Protein AF-A0A948IV50-F1 (afdb_monomer_lite)

Structure (mmCIF, N/CA/C/O backbone):
data_AF-A0A948IV50-F1
#
_entry.id   AF-A0A948IV50-F1
#
loop_
_atom_site.group_PDB
_atom_site.id
_atom_site.type_symbol
_atom_site.label_atom_id
_atom_site.label_alt_id
_atom_site.label_comp_id
_atom_site.label_asym_id
_atom_site.label_entity_id
_atom_site.label_seq_id
_atom_site.pdbx_PDB_ins_code
_atom_site.Cartn_x
_atom_site.Cartn_y
_atom_site.Cartn_z
_atom_site.occupancy
_atom_site.B_iso_or_equiv
_atom_site.auth_seq_id
_atom_site.auth_comp_id
_atom_site.auth_asym_id
_atom_site.auth_atom_id
_atom_site.pdbx_PDB_model_num
ATOM 1 N N . MET A 1 1 ? -4.680 -4.291 -14.475 1.00 87.88 1 MET A N 1
ATOM 2 C CA . MET A 1 1 ? -4.720 -2.876 -14.045 1.00 87.88 1 MET A CA 1
ATOM 3 C C . MET A 1 1 ? -3.819 -2.050 -14.959 1.00 87.88 1 MET A C 1
ATOM 5 O O . MET A 1 1 ? -2.829 -2.599 -15.419 1.00 87.88 1 MET A O 1
ATOM 9 N N . GLU A 1 2 ? -4.152 -0.791 -15.258 1.00 92.75 2 GLU A N 1
ATOM 10 C CA . GLU A 1 2 ? -3.250 0.141 -15.967 1.00 92.75 2 GLU A CA 1
ATOM 11 C C . GLU A 1 2 ? -2.410 0.947 -14.965 1.00 92.75 2 GLU A C 1
ATOM 13 O O . GLU A 1 2 ? -2.840 1.163 -13.830 1.00 92.75 2 GLU A O 1
ATOM 18 N N . TYR A 1 3 ? -1.216 1.387 -15.370 1.00 95.00 3 TYR A N 1
ATOM 19 C CA . TYR A 1 3 ? -0.370 2.226 -14.522 1.00 95.00 3 TYR A CA 1
ATOM 20 C C . TYR A 1 3 ? -1.005 3.604 -14.276 1.00 95.00 3 TYR A C 1
ATOM 22 O O . TYR A 1 3 ? -1.519 4.232 -15.200 1.00 95.00 3 TYR A O 1
ATOM 30 N N . SER A 1 4 ? -0.903 4.104 -13.042 1.00 96.06 4 SER A N 1
ATOM 31 C CA . SER A 1 4 ? -1.271 5.471 -12.672 1.00 96.06 4 SER A CA 1
ATOM 32 C C . SER A 1 4 ? -0.170 6.108 -11.817 1.00 96.06 4 SER A C 1
ATOM 34 O O . SER A 1 4 ? 0.273 5.490 -10.843 1.00 96.06 4 SER A O 1
ATOM 36 N N . PRO A 1 5 ? 0.227 7.369 -12.083 1.00 94.38 5 PRO A N 1
ATOM 37 C CA . PRO A 1 5 ? 1.162 8.107 -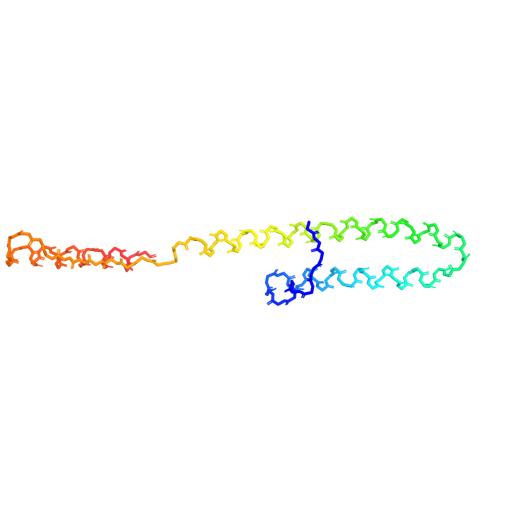11.230 1.00 94.38 5 PRO A CA 1
ATOM 38 C C . PRO A 1 5 ? 0.685 8.265 -9.778 1.00 94.38 5 PRO A C 1
ATOM 40 O O . PRO A 1 5 ? 1.491 8.514 -8.880 1.00 94.38 5 PRO A O 1
ATOM 43 N N . GLU A 1 6 ? -0.619 8.117 -9.525 1.00 94.50 6 GLU A N 1
ATOM 44 C CA . GLU A 1 6 ? -1.206 8.166 -8.182 1.00 94.50 6 GLU A CA 1
ATOM 45 C C . GLU A 1 6 ? -0.688 7.045 -7.271 1.00 94.50 6 GLU A C 1
ATOM 47 O O . GLU A 1 6 ? -0.640 7.228 -6.056 1.00 94.50 6 GLU A O 1
ATOM 52 N N . PHE A 1 7 ? -0.204 5.927 -7.829 1.00 95.38 7 PHE A N 1
ATOM 53 C CA . PHE A 1 7 ? 0.404 4.844 -7.049 1.00 95.38 7 PHE A CA 1
ATOM 54 C C . PHE A 1 7 ? 1.660 5.287 -6.281 1.00 95.38 7 PHE A C 1
ATOM 56 O O . PHE A 1 7 ? 2.037 4.640 -5.307 1.00 95.38 7 PHE A O 1
ATOM 63 N N . LYS A 1 8 ? 2.270 6.425 -6.637 1.00 95.75 8 LYS A N 1
ATOM 64 C CA . LYS A 1 8 ? 3.358 7.038 -5.856 1.00 95.75 8 LYS A CA 1
ATOM 65 C C . LYS A 1 8 ? 2.890 7.735 -4.579 1.00 95.75 8 LYS A C 1
ATOM 67 O O . LYS A 1 8 ? 3.689 7.958 -3.677 1.00 95.75 8 LYS A O 1
ATOM 72 N N . GLN A 1 9 ? 1.610 8.092 -4.488 1.00 94.38 9 GLN A N 1
ATOM 73 C CA . GLN A 1 9 ? 1.056 8.785 -3.322 1.00 94.38 9 GLN A CA 1
ATOM 74 C C . GLN A 1 9 ? 0.751 7.823 -2.168 1.00 94.38 9 GLN A C 1
ATOM 76 O O . GLN A 1 9 ? 0.736 8.242 -1.011 1.00 94.38 9 GLN A O 1
ATOM 81 N N . ASN A 1 10 ? 0.529 6.535 -2.456 1.00 92.81 10 ASN A N 1
ATOM 82 C CA . ASN A 1 10 ? 0.399 5.516 -1.421 1.00 92.81 10 ASN A CA 1
ATOM 83 C C . ASN A 1 10 ? 1.787 4.976 -1.044 1.00 92.81 10 ASN A C 1
ATOM 85 O O . ASN A 1 10 ? 2.484 4.366 -1.851 1.00 92.81 10 ASN A O 1
ATOM 89 N N . HIS A 1 11 ? 2.160 5.163 0.222 1.00 93.44 11 HIS A N 1
ATOM 90 C CA . HIS A 1 11 ? 3.417 4.689 0.800 1.00 93.44 11 HIS A CA 1
ATOM 91 C C . HIS A 1 11 ? 3.703 3.192 0.584 1.00 93.44 11 HIS A C 1
ATOM 93 O O . HIS A 1 11 ? 4.866 2.817 0.466 1.00 93.44 11 HIS A O 1
ATOM 99 N N . GLN A 1 12 ? 2.672 2.342 0.512 1.00 93.19 12 GLN A N 1
ATOM 100 C CA . GLN A 1 12 ? 2.827 0.899 0.300 1.00 93.19 12 GLN A CA 1
ATOM 101 C C . GLN A 1 12 ? 3.123 0.544 -1.162 1.00 93.19 12 GLN A C 1
ATOM 103 O O . GLN A 1 12 ? 3.710 -0.502 -1.418 1.00 93.19 12 GLN A O 1
ATOM 108 N N . THR A 1 13 ? 2.748 1.400 -2.117 1.00 96.75 13 THR A N 1
ATOM 109 C CA . THR A 1 13 ? 2.933 1.156 -3.559 1.00 96.75 13 THR A CA 1
ATOM 110 C C . THR A 1 13 ? 3.989 2.061 -4.194 1.00 96.75 13 THR A C 1
ATOM 112 O O . THR A 1 13 ? 4.374 1.823 -5.335 1.00 96.75 13 THR A O 1
ATOM 115 N N . ALA A 1 14 ? 4.491 3.070 -3.474 1.00 96.81 14 ALA A N 1
ATOM 116 C CA . ALA A 1 14 ? 5.386 4.089 -4.021 1.00 96.81 14 ALA A CA 1
ATOM 117 C C . ALA A 1 14 ? 6.660 3.512 -4.648 1.00 96.81 14 ALA A C 1
ATOM 119 O O . ALA A 1 14 ? 6.980 3.835 -5.788 1.00 96.81 14 ALA A O 1
ATOM 120 N N . TYR A 1 15 ? 7.333 2.597 -3.946 1.00 97.44 15 TYR A N 1
ATOM 121 C CA . TYR A 1 15 ? 8.537 1.938 -4.458 1.00 97.44 15 TYR A CA 1
ATOM 122 C C . TYR A 1 15 ? 8.271 1.152 -5.752 1.00 97.44 15 TYR A C 1
ATOM 124 O O . TYR A 1 15 ? 9.021 1.261 -6.717 1.00 97.44 15 TYR A O 1
ATOM 132 N N . LEU A 1 16 ? 7.172 0.394 -5.788 1.00 97.62 16 LEU A N 1
ATOM 133 C CA . LEU A 1 16 ? 6.769 -0.392 -6.956 1.00 97.62 16 LEU A CA 1
ATOM 134 C C . LEU A 1 16 ? 6.435 0.510 -8.152 1.00 97.62 16 LEU A C 1
ATOM 136 O O . LEU A 1 16 ? 6.798 0.213 -9.288 1.00 97.62 16 LEU A O 1
ATOM 140 N N . ALA A 1 17 ? 5.782 1.644 -7.899 1.00 97.50 17 ALA A N 1
ATOM 141 C CA . ALA A 1 17 ? 5.466 2.620 -8.932 1.00 97.50 17 ALA A CA 1
ATOM 142 C C . ALA A 1 17 ? 6.721 3.308 -9.501 1.00 97.50 17 ALA A C 1
ATOM 144 O O . ALA A 1 17 ? 6.768 3.573 -10.701 1.00 97.50 17 ALA A O 1
ATOM 145 N N . GLU A 1 18 ? 7.735 3.569 -8.672 1.00 97.62 18 GLU A N 1
ATOM 146 C CA . GLU A 1 18 ? 9.040 4.074 -9.118 1.00 97.62 18 GLU A CA 1
ATOM 147 C C . GLU A 1 18 ? 9.825 3.022 -9.914 1.00 97.62 18 GLU A C 1
ATOM 149 O O . GLU A 1 18 ? 10.432 3.354 -10.931 1.00 97.62 18 GLU A O 1
ATOM 154 N N . GLU A 1 19 ? 9.792 1.750 -9.502 1.00 97.62 19 GLU A N 1
ATOM 155 C CA . GLU A 1 19 ? 10.402 0.647 -10.258 1.00 97.62 19 GLU A CA 1
ATOM 156 C C . GLU A 1 19 ? 9.763 0.516 -11.647 1.00 97.62 19 GLU A C 1
ATOM 158 O O . GLU A 1 19 ? 10.479 0.380 -12.638 1.00 97.62 19 GLU A O 1
ATOM 163 N N . TYR A 1 20 ? 8.434 0.637 -11.738 1.00 98.06 20 TYR A N 1
ATOM 164 C CA . TYR A 1 20 ? 7.717 0.635 -13.014 1.00 98.06 20 TYR A CA 1
ATOM 165 C C . TYR A 1 20 ? 8.187 1.766 -13.941 1.00 98.06 20 TYR A C 1
ATOM 167 O O . TYR A 1 20 ? 8.505 1.511 -15.103 1.00 98.06 20 TYR A O 1
ATOM 175 N N . GLU A 1 21 ? 8.248 3.006 -13.438 1.00 97.00 21 GLU A N 1
ATOM 176 C CA . GLU A 1 21 ? 8.711 4.166 -14.217 1.00 97.00 21 GLU A CA 1
ATOM 177 C C . GLU A 1 21 ? 10.184 4.030 -14.617 1.00 97.00 21 GLU A C 1
ATOM 179 O O . GLU A 1 21 ? 10.566 4.427 -15.720 1.00 97.00 21 GLU A O 1
ATOM 184 N N . ARG A 1 22 ? 11.017 3.440 -13.750 1.00 97.31 22 ARG A N 1
ATOM 185 C CA . ARG A 1 22 ? 12.419 3.162 -14.066 1.00 97.31 22 ARG A CA 1
ATOM 186 C C . ARG A 1 22 ? 12.535 2.177 -15.227 1.00 97.31 22 ARG A C 1
ATOM 188 O O . ARG A 1 22 ? 13.280 2.456 -16.157 1.00 97.31 22 ARG A O 1
ATOM 195 N N . LEU A 1 23 ? 11.778 1.078 -15.204 1.00 96.38 23 LEU A N 1
ATOM 196 C CA . LEU A 1 23 ? 11.755 0.102 -16.299 1.00 96.38 23 LEU A CA 1
ATOM 197 C C . LEU A 1 23 ? 11.253 0.730 -17.605 1.00 96.38 23 LEU A C 1
ATOM 199 O O . LEU A 1 23 ? 11.820 0.472 -18.660 1.00 96.38 23 LEU A O 1
ATOM 203 N N . GLU A 1 24 ? 10.241 1.597 -17.538 1.00 95.25 24 GLU A N 1
ATOM 204 C CA . GLU A 1 24 ? 9.745 2.325 -18.713 1.00 95.25 24 GLU A CA 1
ATOM 205 C C . GLU A 1 24 ? 10.838 3.221 -19.320 1.00 95.25 24 GLU A C 1
ATOM 207 O O . GLU A 1 24 ? 11.035 3.248 -20.536 1.00 95.25 24 GLU A O 1
ATOM 212 N N . LYS A 1 25 ? 11.602 3.914 -18.465 1.00 96.25 25 LYS A N 1
ATOM 213 C CA . LYS A 1 25 ? 12.733 4.743 -18.892 1.00 96.25 25 LYS A CA 1
ATOM 214 C C . LYS A 1 25 ? 13.862 3.905 -19.487 1.00 96.25 25 LYS A C 1
ATOM 216 O O . LYS A 1 25 ? 14.368 4.256 -20.546 1.00 96.25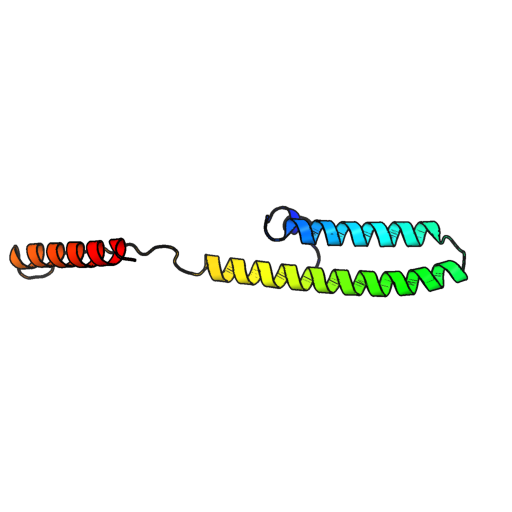 25 LYS A O 1
ATOM 221 N N . GLU A 1 26 ? 14.227 2.800 -18.841 1.00 95.25 26 GLU A N 1
ATOM 222 C CA . GLU A 1 26 ? 15.271 1.890 -19.325 1.00 95.25 26 GLU A CA 1
ATOM 223 C C . GLU A 1 26 ? 14.914 1.312 -20.707 1.00 95.25 26 GLU A C 1
ATOM 225 O O . GLU A 1 26 ? 15.775 1.255 -21.582 1.00 95.25 26 GLU A O 1
ATOM 230 N N . ARG A 1 27 ? 13.642 0.964 -20.955 1.00 93.50 27 ARG A N 1
ATOM 231 C CA . ARG A 1 27 ? 13.169 0.517 -22.279 1.00 93.50 27 ARG A CA 1
ATOM 232 C C . ARG A 1 27 ? 13.312 1.598 -23.346 1.00 93.50 27 ARG A C 1
ATOM 234 O O . ARG A 1 27 ? 13.785 1.320 -24.447 1.00 93.50 27 ARG A O 1
ATOM 241 N N . ALA A 1 28 ? 12.915 2.830 -23.025 1.00 93.88 28 ALA A N 1
ATOM 242 C CA . ALA A 1 28 ? 13.044 3.958 -23.942 1.00 93.88 28 ALA A CA 1
ATOM 243 C C . ALA A 1 28 ? 14.517 4.241 -24.283 1.00 93.88 28 ALA A C 1
ATOM 245 O O . ALA A 1 28 ? 14.857 4.394 -25.456 1.00 93.88 28 ALA A O 1
ATOM 246 N N . GLU A 1 29 ? 15.391 4.238 -23.274 1.00 94.38 29 GLU A N 1
ATOM 247 C CA . GLU A 1 29 ? 16.835 4.441 -23.435 1.00 94.38 29 GLU A CA 1
ATOM 248 C C . GLU A 1 29 ? 17.490 3.310 -24.241 1.00 94.38 29 GLU A C 1
ATOM 250 O O . GLU A 1 29 ? 18.292 3.582 -25.133 1.00 94.38 29 GLU A O 1
ATOM 255 N N . ALA A 1 30 ? 17.128 2.048 -23.986 1.00 92.31 30 ALA A N 1
ATOM 256 C CA . ALA A 1 30 ? 17.640 0.899 -24.734 1.00 92.31 30 ALA A CA 1
ATOM 257 C C . ALA A 1 30 ? 17.264 0.979 -26.221 1.00 92.31 30 ALA A C 1
ATOM 259 O O . ALA A 1 30 ? 18.093 0.729 -27.099 1.00 92.31 30 ALA A O 1
ATOM 260 N N . ARG A 1 31 ? 16.029 1.398 -26.511 1.00 91.44 31 ARG A N 1
ATOM 261 C CA . ARG A 1 31 ? 15.543 1.579 -27.880 1.00 91.44 31 ARG A CA 1
ATOM 262 C C . ARG A 1 31 ? 16.219 2.746 -28.596 1.00 91.44 31 ARG A C 1
ATOM 264 O O . ARG A 1 31 ? 16.539 2.623 -29.774 1.00 91.44 31 ARG A O 1
ATOM 271 N N . GLU A 1 32 ? 16.461 3.852 -27.898 1.00 92.88 32 GLU A N 1
ATOM 272 C CA . GLU A 1 32 ? 17.228 4.979 -28.438 1.00 92.88 32 GL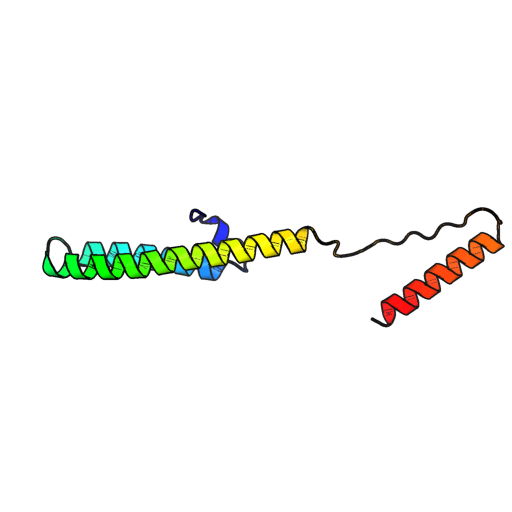U A CA 1
ATOM 273 C C . GLU A 1 32 ? 18.683 4.577 -28.727 1.00 92.88 32 GLU A C 1
ATOM 275 O O . GLU A 1 32 ? 19.211 4.894 -29.792 1.00 92.88 32 GLU A O 1
ATOM 280 N N . ALA A 1 33 ? 19.312 3.825 -27.818 1.00 92.25 33 ALA A N 1
ATOM 281 C CA . ALA A 1 33 ? 20.693 3.372 -27.955 1.00 92.25 33 ALA A CA 1
ATOM 282 C C . ALA A 1 33 ? 20.903 2.391 -29.122 1.00 92.25 33 ALA A C 1
ATOM 284 O O . ALA A 1 33 ? 21.966 2.411 -29.743 1.00 92.25 33 ALA A O 1
ATOM 285 N N . ALA A 1 34 ? 19.912 1.548 -29.433 1.00 92.00 34 ALA A N 1
ATOM 286 C CA . ALA A 1 34 ? 19.980 0.625 -30.566 1.00 92.00 34 ALA A CA 1
ATOM 287 C C . ALA A 1 34 ? 19.892 1.331 -31.933 1.00 92.00 34 ALA A C 1
ATOM 289 O O . ALA A 1 34 ? 20.457 0.840 -32.913 1.00 92.00 34 ALA A O 1
ATOM 290 N N . GLY A 1 35 ? 19.220 2.487 -32.010 1.00 91.94 35 GLY A N 1
ATOM 291 C CA . GLY A 1 35 ? 19.036 3.226 -33.260 1.00 91.94 35 GLY A CA 1
ATOM 292 C C . GLY A 1 35 ? 18.418 2.357 -34.363 1.00 91.94 35 GLY A C 1
ATOM 293 O O . GLY A 1 35 ? 17.379 1.734 -34.157 1.00 91.94 35 GLY A O 1
ATOM 294 N N . ASP A 1 36 ? 19.079 2.304 -35.524 1.00 91.94 36 ASP A N 1
ATOM 295 C CA . ASP A 1 36 ? 18.665 1.498 -36.685 1.00 91.94 36 ASP A CA 1
ATOM 296 C C . ASP A 1 36 ? 19.468 0.184 -36.834 1.00 91.94 36 ASP A C 1
ATOM 298 O O . ASP A 1 36 ? 19.366 -0.498 -37.859 1.00 91.94 36 ASP A O 1
ATOM 302 N N . ASP A 1 37 ? 20.303 -0.182 -35.852 1.00 94.19 37 ASP A N 1
ATOM 303 C CA . ASP A 1 37 ? 21.096 -1.413 -35.914 1.00 94.19 37 ASP A CA 1
ATOM 304 C C . ASP A 1 37 ? 20.206 -2.637 -35.655 1.00 94.19 37 ASP A C 1
ATOM 306 O O . ASP A 1 37 ? 19.744 -2.879 -34.540 1.00 94.19 37 ASP A O 1
ATOM 310 N N . ALA A 1 38 ? 19.979 -3.436 -36.699 1.00 90.06 38 ALA A N 1
ATOM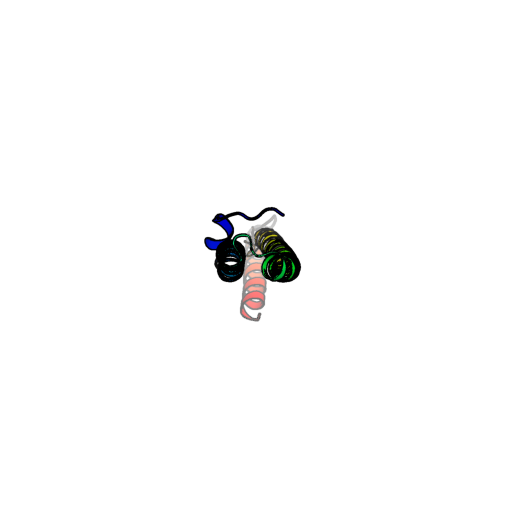 311 C CA . ALA A 1 38 ? 19.101 -4.601 -36.651 1.00 90.06 38 ALA A CA 1
ATOM 312 C C . ALA A 1 38 ? 19.521 -5.654 -35.609 1.00 90.06 38 ALA A C 1
ATOM 314 O O . ALA A 1 38 ? 18.649 -6.292 -35.024 1.00 90.06 38 ALA A O 1
ATOM 315 N N . ALA A 1 39 ? 20.824 -5.829 -35.361 1.00 90.50 39 ALA A N 1
ATOM 316 C CA . ALA A 1 39 ? 21.303 -6.801 -34.381 1.00 90.50 39 ALA A CA 1
ATOM 317 C C . ALA A 1 39 ? 21.066 -6.308 -32.946 1.00 90.50 39 ALA A C 1
ATOM 319 O O . ALA A 1 39 ? 20.692 -7.090 -32.075 1.00 90.50 39 ALA A O 1
ATOM 320 N N . LEU A 1 40 ? 21.234 -5.004 -32.701 1.00 90.75 40 LEU A N 1
ATOM 321 C CA . LEU A 1 40 ? 20.926 -4.407 -31.398 1.00 90.75 40 LEU A CA 1
ATOM 322 C C . LEU A 1 40 ? 19.417 -4.346 -31.145 1.00 90.75 40 LEU A C 1
ATOM 324 O O . LEU A 1 40 ? 18.979 -4.579 -30.022 1.00 90.75 40 LEU A O 1
ATOM 328 N N . LEU A 1 41 ? 18.613 -4.087 -32.178 1.00 91.56 41 LEU A N 1
ATOM 329 C CA . LEU A 1 41 ? 17.154 -4.087 -32.074 1.00 91.56 41 LEU A CA 1
ATOM 330 C C . LEU A 1 41 ? 16.595 -5.462 -31.689 1.00 91.56 41 LEU A C 1
ATOM 332 O O . LEU A 1 41 ? 15.655 -5.522 -30.902 1.00 91.56 41 LEU A O 1
ATOM 336 N N . GLU A 1 42 ? 17.175 -6.557 -32.188 1.00 92.12 42 GLU A N 1
ATOM 337 C CA . GLU A 1 42 ? 16.782 -7.918 -31.790 1.00 92.12 42 GLU A CA 1
ATOM 338 C C . GLU A 1 42 ? 17.016 -8.155 -30.288 1.00 92.12 42 GLU A C 1
ATOM 340 O O . GLU A 1 42 ? 16.130 -8.651 -29.596 1.00 92.12 42 GLU A O 1
ATOM 345 N N . MET A 1 43 ? 18.155 -7.695 -29.758 1.00 89.25 43 MET A N 1
ATOM 346 C CA . MET A 1 43 ? 18.452 -7.765 -28.321 1.00 89.25 43 MET A CA 1
ATOM 347 C C . MET A 1 43 ? 17.502 -6.894 -27.485 1.00 89.25 43 MET A C 1
ATOM 349 O O . MET A 1 43 ? 17.047 -7.315 -26.422 1.00 89.25 43 MET A O 1
ATOM 353 N N . VAL A 1 44 ? 17.170 -5.692 -27.972 1.00 93.31 44 VAL A N 1
ATOM 354 C CA . VAL A 1 44 ? 16.220 -4.794 -27.298 1.00 93.31 44 VAL A CA 1
ATOM 355 C C . VAL A 1 44 ? 14.836 -5.425 -27.204 1.00 93.31 44 VAL A C 1
ATOM 357 O O . VAL A 1 44 ? 14.197 -5.283 -26.169 1.00 93.31 44 VAL A O 1
ATOM 360 N N . VAL A 1 45 ? 14.374 -6.147 -28.229 1.00 92.38 45 VAL A N 1
ATOM 361 C CA . VAL A 1 45 ? 13.061 -6.814 -28.192 1.00 92.38 45 VAL A CA 1
ATOM 362 C C . VAL A 1 45 ? 12.989 -7.842 -27.059 1.00 92.38 45 VAL A C 1
ATOM 364 O O . VAL A 1 45 ? 12.021 -7.830 -26.299 1.00 92.38 45 VAL A O 1
ATOM 367 N N . GLU A 1 46 ? 14.014 -8.681 -26.889 1.00 91.69 46 GLU A N 1
ATOM 368 C CA . GLU A 1 46 ? 14.056 -9.655 -25.786 1.00 91.69 46 GLU A CA 1
ATOM 369 C C . GLU A 1 46 ? 14.068 -8.969 -24.407 1.00 91.69 46 GLU A C 1
ATOM 371 O O . GLU A 1 46 ? 13.374 -9.391 -23.473 1.00 91.69 46 GLU A O 1
ATOM 376 N N . ASP A 1 47 ? 14.828 -7.879 -24.269 1.00 91.56 47 ASP A N 1
ATOM 377 C CA . ASP A 1 47 ? 14.868 -7.092 -23.036 1.00 91.56 47 ASP A CA 1
ATOM 378 C C . ASP A 1 47 ? 13.526 -6.389 -22.759 1.00 91.56 47 ASP A C 1
ATOM 380 O O . ASP A 1 47 ? 13.060 -6.398 -21.615 1.00 91.56 47 ASP A O 1
ATOM 384 N N . GLU A 1 48 ? 12.862 -5.842 -23.783 1.00 93.12 48 GLU A N 1
ATOM 385 C CA . GLU A 1 48 ? 11.530 -5.237 -23.674 1.00 93.12 48 GLU A CA 1
ATOM 386 C C . GLU A 1 48 ? 10.479 -6.254 -23.226 1.00 93.12 48 GLU A C 1
ATOM 388 O O . GLU A 1 48 ? 9.626 -5.919 -22.402 1.00 93.12 48 GLU A O 1
ATOM 393 N N . GLU A 1 49 ? 10.538 -7.494 -23.716 1.00 94.19 49 GLU A N 1
ATOM 394 C CA . GLU A 1 49 ? 9.643 -8.565 -23.270 1.00 94.19 49 GLU A CA 1
ATOM 395 C C . GLU A 1 49 ? 9.862 -8.895 -21.789 1.00 94.19 49 GLU A C 1
ATOM 397 O O . GLU A 1 49 ? 8.898 -8.964 -21.017 1.00 94.19 49 GLU A O 1
ATOM 402 N N . ARG A 1 50 ? 11.122 -9.032 -21.355 1.00 95.00 50 ARG A N 1
ATOM 403 C CA . ARG A 1 50 ? 11.458 -9.281 -19.943 1.00 95.00 50 ARG A CA 1
ATOM 404 C C . ARG A 1 50 ? 10.996 -8.133 -19.044 1.00 95.00 50 ARG A C 1
ATOM 406 O O . ARG A 1 50 ? 10.407 -8.368 -17.987 1.00 95.00 50 ARG A O 1
ATOM 413 N N . MET A 1 51 ? 11.267 -6.894 -19.445 1.00 95.12 51 MET A N 1
ATOM 414 C CA . MET A 1 51 ? 10.883 -5.697 -18.695 1.00 95.12 51 MET A CA 1
ATOM 415 C C . MET A 1 51 ? 9.367 -5.520 -18.663 1.00 95.12 51 MET A C 1
ATOM 417 O O . MET A 1 51 ? 8.814 -5.222 -17.607 1.00 95.12 51 MET A O 1
ATOM 421 N N . GLY A 1 52 ? 8.684 -5.781 -19.778 1.00 95.25 52 GLY A N 1
ATOM 422 C CA . GLY A 1 52 ? 7.228 -5.775 -19.866 1.00 95.25 52 GLY A CA 1
ATOM 423 C C . GLY A 1 52 ? 6.588 -6.824 -18.956 1.00 95.25 52 GLY A C 1
ATOM 424 O O . GLY A 1 52 ? 5.628 -6.518 -18.250 1.00 95.25 52 GLY A O 1
ATOM 425 N N . ALA A 1 53 ? 7.147 -8.036 -18.890 1.00 96.75 53 ALA A N 1
ATOM 426 C CA . ALA A 1 53 ? 6.698 -9.061 -17.949 1.00 96.75 53 ALA A CA 1
ATOM 427 C C . ALA A 1 53 ? 6.855 -8.594 -16.492 1.00 96.75 53 ALA A C 1
ATOM 429 O O . ALA A 1 53 ? 5.905 -8.684 -15.711 1.00 96.75 53 ALA A O 1
ATOM 430 N N . ARG A 1 54 ? 8.006 -8.004 -16.142 1.00 97.12 54 ARG A N 1
ATOM 431 C CA . ARG A 1 54 ? 8.237 -7.441 -14.803 1.00 97.12 54 ARG A CA 1
ATOM 432 C C . ARG A 1 54 ? 7.273 -6.295 -14.480 1.00 97.12 54 ARG A C 1
ATOM 434 O O . ARG A 1 54 ? 6.748 -6.232 -13.374 1.00 97.12 54 ARG A O 1
ATOM 441 N N . GLN A 1 55 ? 6.986 -5.421 -15.442 1.00 97.31 55 GLN A N 1
ATOM 442 C CA . GLN A 1 55 ? 5.996 -4.351 -15.297 1.00 97.31 55 GLN A CA 1
ATOM 443 C C . GLN A 1 55 ? 4.590 -4.902 -15.010 1.00 97.31 55 GLN A C 1
ATOM 445 O O . GLN A 1 55 ? 3.885 -4.371 -14.152 1.00 97.31 55 GLN A O 1
ATOM 450 N N . GLN A 1 56 ? 4.187 -5.992 -15.670 1.00 97.50 56 GLN A N 1
ATOM 451 C CA . GLN A 1 56 ? 2.908 -6.658 -15.396 1.00 97.50 56 GLN A CA 1
ATOM 452 C C . GLN A 1 56 ? 2.860 -7.282 -13.994 1.00 97.50 56 GLN A C 1
ATOM 454 O O . GLN A 1 56 ? 1.836 -7.187 -13.316 1.00 97.50 56 GLN A O 1
ATOM 459 N N . GLU A 1 57 ? 3.957 -7.888 -13.534 1.00 97.88 57 GLU A N 1
ATOM 460 C CA . GLU A 1 57 ? 4.066 -8.395 -12.160 1.00 97.88 57 GLU A CA 1
ATOM 461 C C . GLU A 1 57 ? 3.916 -7.271 -11.134 1.00 97.88 57 GLU A C 1
ATOM 463 O O . GLU A 1 57 ? 3.099 -7.385 -10.222 1.00 97.88 57 GLU A O 1
ATOM 468 N N . ILE A 1 58 ? 4.625 -6.157 -11.333 1.00 98.00 58 ILE A N 1
ATOM 469 C CA . ILE A 1 58 ? 4.539 -4.973 -10.474 1.00 98.00 58 ILE A CA 1
ATOM 470 C C . ILE A 1 58 ? 3.095 -4.464 -10.383 1.00 98.00 58 ILE A C 1
ATOM 472 O O . ILE A 1 58 ? 2.598 -4.200 -9.289 1.00 98.00 58 ILE A O 1
ATOM 476 N N . LEU A 1 59 ? 2.387 -4.358 -11.512 1.00 98.00 59 LEU A N 1
ATOM 477 C CA . LEU A 1 59 ? 0.990 -3.913 -11.520 1.00 98.00 59 LEU A CA 1
ATOM 478 C C . LEU A 1 59 ? 0.073 -4.866 -10.744 1.00 98.00 59 LEU A C 1
ATOM 480 O O . LEU A 1 59 ? -0.841 -4.415 -10.055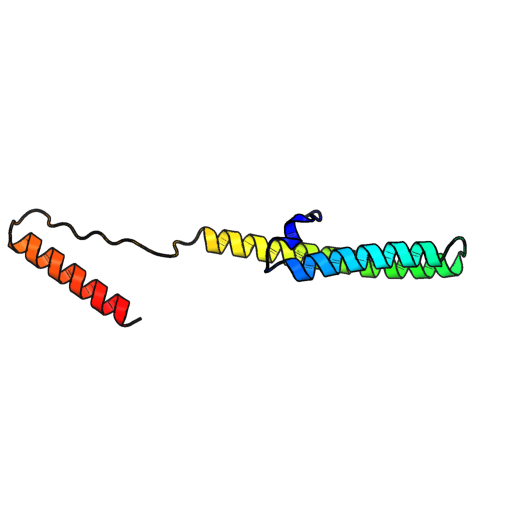 1.00 98.00 59 LEU A O 1
ATOM 484 N N . LYS A 1 60 ? 0.331 -6.174 -10.814 1.00 98.00 60 LYS A N 1
ATOM 485 C CA . LYS A 1 60 ? -0.404 -7.178 -10.041 1.00 98.00 60 LYS A CA 1
ATOM 486 C C . LYS A 1 60 ? -0.108 -7.078 -8.542 1.00 98.00 60 LYS A C 1
ATOM 488 O O . LYS A 1 60 ? -1.024 -7.226 -7.737 1.00 98.00 60 LYS A O 1
ATOM 493 N N . GLU A 1 61 ? 1.140 -6.824 -8.157 1.00 97.56 61 GLU A N 1
ATOM 494 C CA . GLU A 1 61 ? 1.520 -6.590 -6.758 1.00 97.56 61 GLU A CA 1
ATOM 495 C C . GLU A 1 61 ? 0.832 -5.332 -6.200 1.00 97.56 61 GLU A C 1
ATOM 497 O O . GLU A 1 61 ? 0.249 -5.376 -5.116 1.00 97.56 61 GLU A O 1
ATOM 502 N N . ILE A 1 62 ? 0.819 -4.236 -6.967 1.00 97.56 62 ILE A N 1
ATOM 503 C CA . ILE A 1 62 ? 0.102 -3.002 -6.612 1.00 97.56 62 ILE A CA 1
ATOM 504 C C . ILE A 1 62 ? -1.394 -3.278 -6.426 1.00 97.56 62 ILE A C 1
ATOM 506 O O . ILE A 1 62 ? -1.968 -2.875 -5.416 1.00 97.56 62 ILE A O 1
ATOM 510 N N . GLU A 1 63 ? -2.027 -3.995 -7.357 1.00 96.81 63 GLU A N 1
ATOM 511 C CA . GLU A 1 63 ? -3.446 -4.356 -7.265 1.00 96.81 63 GLU A CA 1
ATOM 512 C C . GLU A 1 63 ? -3.755 -5.137 -5.978 1.00 96.81 63 GLU A C 1
ATOM 514 O O . GLU A 1 63 ? -4.687 -4.789 -5.252 1.00 96.81 63 GLU A O 1
ATOM 519 N N . GLN A 1 64 ? -2.921 -6.121 -5.632 1.00 96.81 64 GLN A N 1
ATOM 520 C CA . GLN A 1 64 ? -3.065 -6.892 -4.394 1.00 96.81 64 GLN A CA 1
ATOM 521 C C . GLN A 1 64 ? -2.934 -6.029 -3.133 1.00 96.81 64 GLN A C 1
ATOM 523 O O . GLN A 1 64 ? -3.686 -6.227 -2.177 1.00 96.81 64 GLN A O 1
ATOM 528 N N . ILE A 1 65 ? -1.993 -5.080 -3.115 1.00 96.19 65 ILE A N 1
ATOM 529 C CA . ILE A 1 65 ? -1.827 -4.143 -1.996 1.00 96.19 65 ILE A CA 1
ATOM 530 C C . ILE A 1 65 ? -3.082 -3.282 -1.846 1.00 96.19 65 ILE A C 1
ATOM 532 O O . ILE A 1 65 ? -3.637 -3.200 -0.753 1.00 96.19 65 ILE A O 1
ATOM 536 N N . LEU A 1 66 ? -3.570 -2.695 -2.941 1.00 94.88 66 LEU A N 1
ATOM 537 C CA . LEU A 1 66 ? -4.744 -1.824 -2.911 1.00 94.88 66 LEU A CA 1
ATOM 538 C C . LEU A 1 66 ? -6.010 -2.570 -2.481 1.00 94.88 66 LEU A C 1
ATOM 540 O O . LEU A 1 66 ? -6.838 -2.014 -1.759 1.00 94.88 66 LEU A O 1
ATOM 544 N N . ASP A 1 67 ? -6.179 -3.821 -2.899 1.00 94.25 67 ASP A N 1
ATOM 545 C CA . ASP A 1 67 ? -7.318 -4.632 -2.470 1.00 94.25 67 ASP A CA 1
ATOM 546 C C . ASP A 1 67 ? -7.238 -4.998 -0.987 1.00 94.25 67 ASP A C 1
ATOM 548 O O . ASP A 1 67 ? -8.250 -4.933 -0.284 1.00 94.25 67 ASP A O 1
ATOM 552 N N . LYS A 1 68 ? -6.036 -5.284 -0.478 1.00 92.38 68 LYS A N 1
ATOM 553 C CA . LYS A 1 68 ? -5.815 -5.483 0.956 1.00 92.38 68 LYS A CA 1
ATOM 554 C C . LYS A 1 68 ? -6.109 -4.212 1.758 1.00 92.38 68 LYS A C 1
ATOM 556 O O . LYS A 1 68 ? -6.776 -4.295 2.787 1.00 92.38 68 LYS A O 1
ATOM 561 N N . ASP A 1 69 ? -5.671 -3.048 1.281 1.00 89.50 69 ASP A N 1
ATOM 562 C CA . ASP A 1 69 ? -5.929 -1.761 1.936 1.00 89.50 69 ASP A CA 1
ATOM 563 C C . ASP A 1 69 ? -7.438 -1.458 1.988 1.00 89.50 69 ASP A C 1
ATOM 565 O O . ASP A 1 69 ? -7.951 -1.005 3.014 1.00 89.50 69 ASP A O 1
ATOM 569 N N . LYS A 1 70 ? -8.184 -1.761 0.913 1.00 89.25 70 LYS A N 1
ATOM 570 C CA . LYS A 1 70 ? -9.655 -1.661 0.903 1.00 89.25 70 LYS A CA 1
ATOM 571 C C . LYS A 1 70 ? -10.294 -2.611 1.910 1.00 89.25 70 LYS A C 1
ATOM 573 O O . LYS A 1 70 ? -11.219 -2.209 2.615 1.00 89.25 70 LYS A O 1
ATOM 578 N N . GLU A 1 71 ? -9.828 -3.858 1.977 1.00 88.31 71 GLU A N 1
ATOM 579 C CA . GLU A 1 71 ? -10.337 -4.836 2.939 1.00 88.31 71 GLU A CA 1
ATOM 580 C C . GLU A 1 71 ? -10.093 -4.365 4.380 1.00 88.31 71 GLU A C 1
ATOM 582 O O . GLU A 1 71 ? -10.996 -4.420 5.216 1.00 88.31 71 GLU A O 1
ATOM 587 N N . GLU A 1 72 ? -8.900 -3.846 4.674 1.00 85.50 72 GLU A N 1
ATOM 588 C CA . GLU A 1 72 ? -8.561 -3.305 5.989 1.00 85.50 72 GLU A CA 1
ATOM 589 C C . GLU A 1 72 ? -9.391 -2.061 6.331 1.00 85.50 72 GLU A C 1
ATOM 591 O O . GLU A 1 72 ? -9.879 -1.937 7.455 1.00 85.50 72 GLU A O 1
ATOM 596 N N . ALA A 1 73 ? -9.606 -1.159 5.370 1.00 84.00 73 ALA A N 1
ATOM 597 C CA . ALA A 1 73 ? -10.454 0.016 5.551 1.00 84.00 73 ALA A CA 1
ATOM 598 C C . ALA A 1 73 ? -11.931 -0.347 5.784 1.00 84.00 73 ALA A C 1
ATOM 600 O O . ALA A 1 73 ? -12.626 0.353 6.521 1.00 84.00 73 ALA A O 1
ATOM 601 N N . ALA A 1 74 ? -12.409 -1.441 5.185 1.00 84.69 74 ALA A N 1
ATOM 602 C CA . ALA A 1 74 ? -13.764 -1.944 5.390 1.00 84.69 74 ALA A CA 1
ATOM 603 C C . ALA A 1 74 ? -13.952 -2.632 6.755 1.00 84.69 74 ALA A C 1
ATOM 605 O O . ALA A 1 74 ? -15.085 -2.753 7.231 1.00 84.69 74 ALA A O 1
ATOM 606 N N . ARG A 1 75 ? -12.871 -3.085 7.406 1.00 83.94 75 ARG A N 1
ATOM 607 C CA . ARG A 1 75 ? -12.950 -3.705 8.735 1.00 83.94 75 ARG A CA 1
ATOM 608 C C . ARG A 1 75 ? -13.138 -2.638 9.825 1.00 83.94 75 ARG A C 1
ATOM 610 O O . ARG A 1 75 ? -12.412 -1.643 9.855 1.00 83.94 75 ARG A O 1
ATOM 617 N N . PRO A 1 76 ? -14.066 -2.841 10.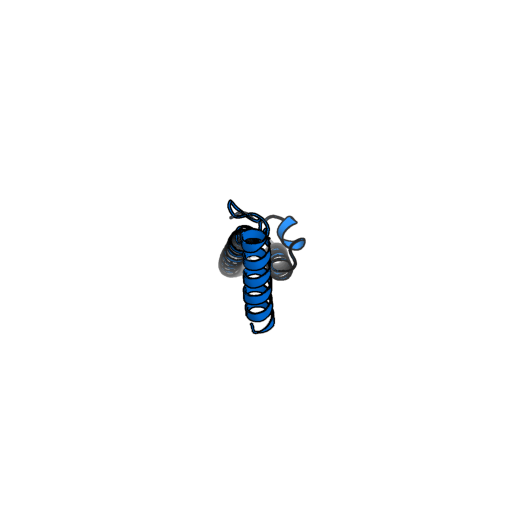778 1.00 79.44 76 PRO A N 1
ATOM 618 C CA . PRO A 1 76 ? -14.236 -1.919 11.894 1.00 79.44 76 PRO A CA 1
ATOM 619 C C . PRO A 1 76 ? -12.983 -1.927 12.780 1.00 79.44 76 PRO A C 1
ATOM 621 O O . PRO A 1 76 ? -12.673 -2.927 13.423 1.00 79.44 76 PRO A O 1
ATOM 624 N N . LYS A 1 77 ? -12.265 -0.797 12.819 1.00 81.38 77 LYS A N 1
ATOM 625 C CA . LYS A 1 77 ? -11.047 -0.625 13.637 1.00 81.38 77 LYS A CA 1
ATOM 626 C C . LYS A 1 77 ? -11.343 -0.490 15.130 1.00 81.38 77 LYS A C 1
ATOM 628 O O . LYS A 1 77 ? -10.509 -0.819 15.964 1.00 81.38 77 LYS A O 1
ATOM 633 N N . ALA A 1 78 ? -12.527 0.013 15.455 1.00 86.00 78 ALA A N 1
ATOM 634 C CA . ALA A 1 78 ? -13.003 0.195 16.813 1.00 86.00 78 ALA A CA 1
ATOM 635 C C . ALA A 1 78 ? -14.514 -0.024 16.854 1.00 86.00 78 ALA A C 1
ATOM 637 O O . ALA A 1 78 ? -15.216 0.186 15.863 1.00 86.00 78 ALA A O 1
ATOM 638 N N . ILE A 1 79 ? -15.006 -0.426 18.018 1.00 86.50 79 ILE A N 1
ATOM 639 C CA . ILE A 1 79 ? -16.432 -0.555 18.300 1.00 86.50 79 ILE A CA 1
ATOM 640 C C . ILE A 1 79 ? -16.722 0.333 19.504 1.00 86.50 79 ILE A C 1
ATOM 642 O O . ILE A 1 79 ? -16.009 0.281 20.505 1.00 86.50 79 ILE A O 1
ATOM 646 N N . VAL A 1 80 ? -17.768 1.149 19.404 1.00 91.44 80 VAL A N 1
ATOM 647 C CA . VAL A 1 80 ? -18.295 1.909 20.539 1.00 91.44 80 VAL A CA 1
ATOM 648 C C . VAL A 1 80 ? -19.392 1.072 21.182 1.00 91.44 80 VAL A C 1
ATOM 650 O O . VAL A 1 80 ? -20.357 0.697 20.518 1.00 91.44 80 VAL A O 1
ATOM 653 N N . LEU A 1 81 ? -19.232 0.757 22.467 1.00 92.94 81 LEU A N 1
ATOM 654 C CA . LEU A 1 81 ? -20.232 0.035 23.249 1.00 92.94 81 LEU A CA 1
ATOM 655 C C . LEU A 1 81 ? -20.973 1.020 24.152 1.00 92.94 81 LEU A C 1
ATOM 657 O O . LEU A 1 81 ? -20.376 1.635 25.035 1.00 92.94 81 LEU A O 1
ATOM 661 N N . GLU A 1 82 ? -22.279 1.155 23.937 1.00 95.06 82 GLU A N 1
ATOM 662 C CA . GLU A 1 82 ? -23.156 1.961 24.784 1.00 95.06 82 GLU A CA 1
ATOM 663 C C . GLU A 1 82 ? -23.955 1.061 25.730 1.00 95.06 82 GLU A C 1
ATOM 665 O O . GLU A 1 82 ? -24.772 0.248 25.297 1.00 95.06 82 GLU A O 1
ATOM 670 N N . PHE A 1 83 ? -23.750 1.238 27.035 1.00 94.69 83 PHE A N 1
ATOM 671 C CA . PHE A 1 83 ? -24.505 0.542 28.075 1.00 94.69 83 PHE A CA 1
ATOM 672 C C . PHE A 1 83 ? -25.626 1.457 28.572 1.00 94.69 83 PHE A C 1
ATOM 674 O O . PHE A 1 83 ? -25.364 2.562 29.047 1.00 94.69 83 PHE A O 1
ATOM 681 N N . ARG A 1 84 ? -26.881 1.013 28.450 1.00 94.62 84 ARG A N 1
ATOM 682 C CA . ARG A 1 84 ? -28.069 1.760 28.890 1.00 94.62 84 ARG A CA 1
ATOM 683 C C . ARG A 1 84 ? -28.900 0.895 29.831 1.00 94.62 84 ARG A C 1
ATOM 685 O O . ARG A 1 84 ? -29.120 -0.280 29.546 1.00 94.62 84 ARG A O 1
ATOM 692 N N . ALA A 1 85 ? -29.370 1.483 30.928 1.00 95.31 85 ALA A N 1
ATOM 693 C CA . ALA A 1 85 ? -30.284 0.812 31.845 1.00 95.31 85 ALA A CA 1
ATOM 694 C C . ALA A 1 85 ? -31.633 0.543 31.153 1.00 95.31 85 ALA A C 1
ATOM 696 O O . ALA A 1 85 ? -32.174 1.413 30.468 1.00 95.31 85 ALA A O 1
ATOM 697 N N . GLY A 1 86 ? -32.152 -0.675 31.316 1.00 91.50 86 GLY A N 1
ATOM 698 C CA . GLY A 1 86 ? -33.470 -1.080 30.826 1.00 91.50 86 GLY A CA 1
ATOM 699 C C . GLY A 1 86 ? -34.583 -0.820 31.848 1.00 91.50 86 GLY A C 1
ATOM 700 O O . GLY A 1 86 ? -34.521 0.111 32.646 1.00 91.50 86 GLY A O 1
ATOM 701 N N . ALA A 1 87 ? -35.612 -1.669 31.845 1.00 91.44 87 ALA A N 1
ATOM 702 C CA . ALA A 1 87 ? -36.620 -1.671 32.905 1.00 91.44 87 ALA A CA 1
ATOM 703 C C . ALA A 1 87 ? -36.034 -2.240 34.209 1.00 91.44 87 ALA A C 1
ATOM 705 O O . ALA A 1 87 ? -35.255 -3.189 34.165 1.00 91.44 87 ALA A O 1
ATOM 706 N N . GLY A 1 88 ? -36.439 -1.687 35.356 1.00 88.19 88 GLY A N 1
ATOM 707 C CA . GLY A 1 88 ? -35.942 -2.112 36.671 1.00 88.19 88 GLY A CA 1
ATOM 708 C C . GLY A 1 88 ? -35.217 -1.030 37.476 1.00 88.19 88 GLY A C 1
ATOM 709 O O . GLY A 1 88 ? -34.591 -1.367 38.465 1.00 88.19 88 GLY A O 1
ATOM 710 N N . GLY A 1 89 ? -35.287 0.245 37.074 1.00 90.69 89 GLY A N 1
ATOM 711 C CA . GLY A 1 89 ? -34.870 1.375 37.915 1.00 90.69 89 GLY A CA 1
ATOM 712 C C . GLY A 1 89 ? -33.396 1.340 38.334 1.00 90.69 89 GLY A C 1
ATOM 713 O O . GLY A 1 89 ? -32.500 1.279 37.484 1.00 90.69 89 GLY A O 1
ATOM 714 N N . ASP A 1 90 ? -33.155 1.405 39.641 1.00 93.38 90 ASP A N 1
ATOM 715 C CA . ASP A 1 90 ? -31.811 1.476 40.219 1.00 93.38 90 ASP A CA 1
ATOM 716 C C . ASP A 1 90 ? -31.034 0.172 39.995 1.00 93.38 90 ASP A C 1
ATOM 718 O O . ASP A 1 90 ? -29.858 0.213 39.629 1.00 93.38 90 ASP A O 1
ATOM 722 N N . GLU A 1 91 ? -31.690 -0.987 40.098 1.00 95.62 91 GLU A N 1
ATOM 723 C CA . GLU A 1 91 ? -31.071 -2.289 39.840 1.00 95.62 91 GLU A CA 1
ATOM 724 C C . GLU A 1 91 ? -30.618 -2.426 38.381 1.00 95.62 91 GLU A C 1
ATOM 726 O O . GLU A 1 91 ? -29.526 -2.924 38.104 1.00 95.62 91 GLU A O 1
ATOM 731 N N . ALA A 1 92 ? -31.418 -1.931 37.432 1.00 96.12 92 ALA A N 1
ATOM 732 C CA . ALA A 1 92 ? -31.042 -1.926 36.018 1.00 96.12 92 ALA A CA 1
ATOM 733 C C . ALA A 1 92 ? -29.854 -0.988 35.738 1.00 96.12 92 ALA A C 1
ATOM 735 O O . ALA A 1 92 ? -29.035 -1.266 34.857 1.00 96.12 92 ALA A O 1
ATOM 736 N N . THR A 1 93 ? -29.745 0.108 36.494 1.00 95.44 93 THR A N 1
ATOM 737 C CA . THR A 1 93 ? -28.618 1.048 36.413 1.00 95.44 93 THR A CA 1
ATOM 738 C C . THR A 1 93 ? -27.339 0.424 36.962 1.00 95.44 93 THR A C 1
ATOM 740 O O . THR A 1 93 ? -26.299 0.492 36.304 1.00 95.44 93 THR A O 1
ATOM 743 N N . LEU A 1 94 ? -27.426 -0.246 38.114 1.00 95.94 94 LEU A N 1
ATOM 744 C CA . LEU A 1 94 ? -26.304 -0.965 38.715 1.00 95.94 94 LEU A CA 1
ATOM 745 C C . LEU A 1 94 ? -25.789 -2.061 37.773 1.00 95.94 94 LEU A C 1
ATOM 747 O O . LEU A 1 94 ? -24.596 -2.135 37.495 1.00 95.94 94 LEU A O 1
ATOM 751 N N . PHE A 1 95 ? -26.694 -2.847 37.190 1.00 95.88 95 PHE A N 1
ATOM 752 C CA . PHE A 1 95 ? -26.321 -3.913 36.262 1.00 95.88 95 PHE A CA 1
ATOM 753 C C . PHE A 1 95 ? -25.647 -3.387 34.982 1.00 95.88 95 PHE A C 1
ATOM 755 O O . PHE A 1 95 ? -24.666 -3.959 34.501 1.00 95.88 95 PHE A O 1
ATOM 762 N N . ALA A 1 96 ? -26.122 -2.264 34.431 1.00 96.94 96 ALA A N 1
ATOM 763 C CA . ALA A 1 96 ? -25.470 -1.624 33.287 1.00 96.94 96 ALA A CA 1
ATOM 764 C C . ALA A 1 96 ? -24.038 -1.159 33.622 1.00 96.94 96 ALA A C 1
ATOM 766 O O . ALA A 1 96 ? -23.142 -1.265 32.778 1.00 96.94 96 ALA A O 1
ATOM 767 N N . GLN A 1 97 ? -23.804 -0.686 34.851 1.00 96.25 97 GLN A N 1
ATOM 768 C CA . GLN A 1 97 ? -22.468 -0.341 35.332 1.00 96.25 97 GLN A CA 1
ATOM 769 C C . GLN A 1 97 ? -21.570 -1.580 35.454 1.00 96.25 97 GLN A C 1
ATOM 771 O O . GLN A 1 97 ? -20.438 -1.552 34.971 1.00 96.25 97 GLN A O 1
ATOM 776 N N . GLU A 1 98 ? -22.068 -2.673 36.032 1.00 96.50 98 GLU A N 1
ATOM 777 C CA . GLU A 1 98 ? -21.312 -3.924 36.166 1.00 96.50 98 GLU A CA 1
ATOM 778 C C . GLU A 1 98 ? -20.886 -4.489 34.803 1.00 96.50 98 GLU A C 1
ATOM 780 O O . GLU A 1 98 ? -19.732 -4.889 34.627 1.00 96.50 98 GLU A O 1
ATOM 785 N N . LEU A 1 99 ? -21.778 -4.461 33.804 1.00 97.06 99 LEU A N 1
ATOM 786 C CA . LEU A 1 99 ? -21.443 -4.863 32.435 1.00 97.06 99 LEU A CA 1
ATOM 787 C C . LEU A 1 99 ? -20.334 -3.990 31.849 1.00 97.06 99 LEU A C 1
ATOM 789 O O . LEU A 1 99 ? -19.364 -4.517 31.301 1.00 97.06 99 LEU A O 1
ATOM 793 N N . ARG A 1 100 ? -20.440 -2.665 31.990 1.00 96.56 100 ARG A N 1
ATOM 794 C CA . ARG A 1 100 ? -19.389 -1.745 31.541 1.00 96.56 100 ARG A CA 1
ATOM 795 C C . ARG A 1 100 ? -18.043 -2.094 32.184 1.00 96.56 100 ARG A C 1
ATOM 797 O O . ARG A 1 100 ? -17.042 -2.166 31.477 1.00 96.56 100 ARG A O 1
ATOM 804 N N . GLU A 1 101 ? -18.006 -2.310 33.496 1.00 97.19 101 GLU A N 1
ATOM 805 C CA . GLU A 1 101 ? -16.778 -2.660 34.221 1.00 97.19 101 GLU A CA 1
ATOM 806 C C . GLU A 1 101 ? -16.201 -4.009 33.771 1.00 97.19 101 GLU A C 1
ATOM 808 O O . GLU A 1 101 ? -14.985 -4.140 33.615 1.00 97.19 101 GLU A O 1
ATOM 813 N N . MET A 1 102 ? -17.057 -5.001 33.513 1.00 96.31 102 MET A N 1
ATOM 814 C CA . MET A 1 102 ? -16.650 -6.303 32.986 1.00 96.31 102 MET A CA 1
ATOM 815 C C . MET A 1 102 ? -15.993 -6.173 31.605 1.00 96.31 102 MET A C 1
ATOM 817 O O . MET A 1 102 ? -14.901 -6.703 31.392 1.00 96.31 102 MET A O 1
ATOM 821 N N . TYR A 1 103 ? -16.632 -5.455 30.675 1.00 96.19 103 TYR A N 1
ATOM 822 C CA . TYR A 1 103 ? -16.095 -5.256 29.325 1.00 96.19 103 TYR A CA 1
ATOM 823 C C . TYR A 1 103 ? -14.820 -4.406 29.326 1.00 96.19 103 TYR A C 1
ATOM 825 O O . TYR A 1 103 ? -13.912 -4.701 28.551 1.00 96.19 103 TYR A O 1
ATOM 833 N N . LEU A 1 104 ? -14.712 -3.409 30.214 1.00 95.25 104 LEU A N 1
ATOM 834 C CA . LEU A 1 104 ? -13.480 -2.634 30.403 1.00 95.25 104 LEU A CA 1
ATOM 835 C C . LEU A 1 104 ? -12.321 -3.527 30.847 1.00 95.25 104 LEU A C 1
ATOM 837 O O . LEU A 1 104 ? -11.293 -3.555 30.179 1.00 95.25 104 LEU A O 1
ATOM 841 N N . LYS A 1 105 ? -12.507 -4.322 31.908 1.00 95.94 105 LYS A N 1
ATOM 842 C CA . LYS A 1 105 ? -11.472 -5.252 32.391 1.00 95.94 105 LYS A CA 1
ATOM 843 C C . LYS A 1 105 ? -11.050 -6.253 31.318 1.00 95.94 105 LYS A C 1
ATOM 845 O O . LYS A 1 105 ? -9.869 -6.563 31.194 1.00 95.94 105 LYS A O 1
ATOM 850 N N . TYR A 1 106 ? -12.006 -6.765 30.541 1.00 94.88 106 TYR A N 1
ATOM 851 C CA . TYR A 1 106 ? -11.697 -7.653 29.423 1.00 94.88 106 TYR A CA 1
ATOM 852 C C . TYR A 1 106 ? -10.844 -6.946 28.362 1.00 94.88 106 TYR A C 1
ATOM 854 O O . TYR A 1 106 ? -9.820 -7.494 27.956 1.00 94.88 106 TYR A O 1
ATOM 862 N N . ALA A 1 107 ? -11.233 -5.736 27.949 1.00 93.56 107 ALA A N 1
ATOM 863 C CA . ALA A 1 107 ? -10.512 -4.954 26.948 1.00 93.56 107 ALA A CA 1
ATOM 864 C C . ALA A 1 107 ? -9.105 -4.540 27.412 1.00 93.56 107 ALA A C 1
ATOM 866 O O . ALA A 1 107 ? -8.190 -4.552 26.604 1.00 93.56 107 ALA A O 1
ATOM 867 N N . GLU A 1 108 ? -8.912 -4.233 28.697 1.00 93.25 108 GLU A N 1
ATOM 868 C CA . GLU A 1 108 ? -7.594 -3.923 29.277 1.00 93.25 108 GLU A CA 1
ATOM 869 C C . GLU A 1 108 ? -6.668 -5.149 29.368 1.00 93.25 108 GLU A C 1
ATOM 871 O O . GLU A 1 108 ? -5.451 -5.003 29.453 1.00 93.25 108 GLU A O 1
ATOM 876 N N . SER A 1 109 ? -7.227 -6.363 29.378 1.00 92.00 109 SER A N 1
ATOM 877 C CA . SER A 1 109 ? -6.458 -7.612 29.492 1.00 92.00 109 SER A CA 1
ATOM 878 C C . SER A 1 109 ? -5.939 -8.169 28.160 1.00 92.00 109 SER A C 1
ATOM 880 O O . SER A 1 109 ? -5.231 -9.181 28.160 1.00 92.00 109 SER A O 1
ATOM 882 N N . LYS A 1 110 ? -6.338 -7.572 27.035 1.00 69.25 110 LYS A N 1
ATOM 883 C CA . LYS A 1 110 ? -6.026 -8.016 25.672 1.00 69.25 110 LYS A CA 1
ATOM 884 C C . LYS A 1 110 ? -5.124 -7.017 24.973 1.00 69.25 110 LYS A C 1
ATOM 886 O O . LYS A 1 110 ? -4.260 -7.508 24.215 1.00 69.25 110 LYS A O 1
#

Secondary structure (DSSP, 8-state):
----GGGGTSTTTHHHHHHHHHHHHHHHHHHHHHTT-HHHHHHHHHHHHHHHHHHHHHHHHHHHHHHHHHHHHHS-S--PPPP---SSHHHHHHHHHHHHHHHHHHHHT-

Radius of gyration: 28.38 Å; chains: 1; bounding box: 58×18×77 Å

Sequence (110 aa):
MEYSPEFKQNHQTAYLAEEYERLEKERAEAREAAGDDAALLEMVVEDEERMGARQQEILKEIEQILDKDKEEAARPKAIVLEFRAGAGGDEATLFAQELREMYLKYAESK

pLDDT: mean 93.45, std 4.38, range [69.25, 98.06]

Foldseek 3Di:
DDQDPCLCVDPVLNVLNVLLVVLVVVLVVQPVVCPPPPVSVVVSVVSNVVSVVSNVVSVVVSVVVVVVVVVVVPDPPDDDDDQDFDPDPPVSVVVSVVVVVVVVVVVVVD